Protein AF-A0A7Y8HX65-F1 (afdb_monomer_lite)

Sequence (55 aa):
MVEVEYLAQSPVVVRGPVTGATYQFSAAAPIQRVYRRDSSALLATRHFRLAGRMA

Structure (mmCIF, N/CA/C/O backbone):
data_AF-A0A7Y8HX65-F1
#
_entry.id   AF-A0A7Y8HX65-F1
#
loop_
_atom_site.group_PDB
_atom_site.id
_atom_site.type_symbol
_atom_site.label_atom_id
_atom_site.label_alt_id
_atom_site.label_comp_id
_atom_site.label_asym_id
_atom_site.label_entity_id
_atom_site.label_seq_id
_atom_site.pdbx_PDB_ins_code
_atom_site.Cartn_x
_atom_site.Cartn_y
_atom_site.Cartn_z
_atom_site.occupancy
_atom_site.B_iso_or_equiv
_atom_site.auth_seq_id
_atom_site.auth_comp_id
_atom_site.auth_asym_id
_atom_site.auth_atom_id
_atom_site.pdbx_PDB_model_num
ATOM 1 N N . MET A 1 1 ? -2.036 -4.570 -11.703 1.00 92.62 1 MET A N 1
ATOM 2 C CA . MET A 1 1 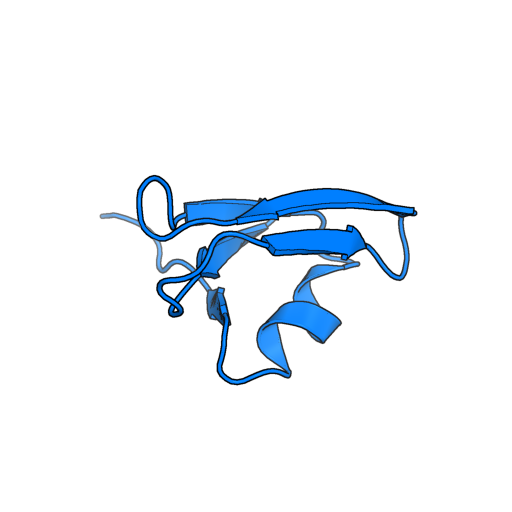? -2.355 -4.130 -10.325 1.00 92.62 1 MET A CA 1
ATOM 3 C C . MET A 1 1 ? -2.495 -5.354 -9.424 1.00 92.62 1 MET A C 1
ATOM 5 O O . MET A 1 1 ? -2.499 -6.466 -9.957 1.00 92.62 1 MET A O 1
ATOM 9 N N . VAL A 1 2 ? -2.535 -5.157 -8.108 1.00 95.94 2 VAL A N 1
ATOM 10 C CA . VAL A 1 2 ? -2.900 -6.150 -7.077 1.00 95.94 2 VAL A CA 1
ATOM 11 C C . VAL A 1 2 ? -3.775 -5.471 -6.034 1.00 95.94 2 VAL A C 1
ATOM 13 O O . VAL A 1 2 ? -3.687 -4.255 -5.875 1.00 95.94 2 VAL A O 1
ATOM 16 N N . GLU A 1 3 ? -4.609 -6.243 -5.350 1.00 97.38 3 GLU A N 1
ATOM 17 C CA . GLU A 1 3 ? -5.411 -5.753 -4.233 1.00 97.38 3 GLU A CA 1
ATOM 18 C C . GLU A 1 3 ? -4.675 -6.021 -2.927 1.00 97.38 3 GLU A C 1
ATOM 20 O O . GLU A 1 3 ? -4.156 -7.116 -2.691 1.00 97.38 3 GLU A O 1
ATOM 25 N N . VAL A 1 4 ? -4.597 -4.988 -2.100 1.00 97.25 4 VAL A N 1
ATOM 26 C CA . VAL A 1 4 ? -4.053 -5.067 -0.749 1.00 97.25 4 VAL A CA 1
ATOM 27 C C . VAL A 1 4 ? -5.135 -4.667 0.237 1.00 97.25 4 VAL A C 1
ATOM 29 O O . VAL A 1 4 ? -5.982 -3.829 -0.070 1.00 97.25 4 VAL A O 1
ATOM 32 N N . GLU A 1 5 ? -5.091 -5.272 1.412 1.00 97.94 5 GLU A N 1
ATOM 33 C CA . GLU A 1 5 ? -5.957 -4.958 2.535 1.00 97.94 5 GLU A CA 1
ATOM 34 C C . GLU A 1 5 ? -5.157 -4.229 3.608 1.00 97.94 5 GLU A C 1
ATOM 36 O O . GLU A 1 5 ? -4.103 -4.704 4.036 1.00 97.94 5 GLU A O 1
ATOM 41 N N . TYR A 1 6 ? -5.662 -3.074 4.025 1.00 98.12 6 TYR A N 1
ATOM 42 C CA . TYR A 1 6 ? -5.126 -2.261 5.100 1.00 98.12 6 TYR A CA 1
ATOM 43 C C . TYR A 1 6 ? -5.678 -2.716 6.451 1.00 98.12 6 TYR A C 1
ATOM 45 O O . TYR A 1 6 ? -6.887 -2.808 6.643 1.00 98.12 6 TYR A O 1
ATOM 53 N N . LEU A 1 7 ? -4.774 -2.986 7.389 1.00 97.62 7 LEU A N 1
ATOM 54 C CA . LEU A 1 7 ? -5.069 -3.636 8.669 1.00 97.62 7 LEU A CA 1
ATOM 55 C C . LEU A 1 7 ? -5.102 -2.668 9.858 1.00 97.62 7 LEU A C 1
ATOM 57 O O . LEU A 1 7 ? -5.416 -3.074 10.974 1.00 97.62 7 LEU A O 1
ATOM 61 N N . ALA A 1 8 ? -4.738 -1.400 9.653 1.00 96.69 8 ALA A N 1
ATOM 62 C CA . ALA A 1 8 ? -4.751 -0.391 10.708 1.00 96.69 8 ALA A CA 1
ATOM 63 C C . ALA A 1 8 ? -6.030 0.461 10.684 1.00 96.69 8 ALA A C 1
ATOM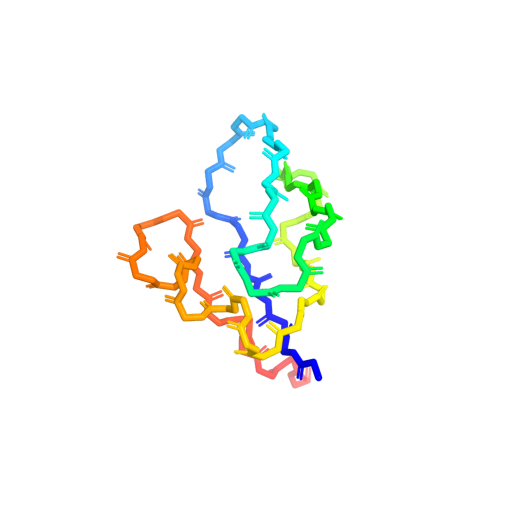 65 O O . ALA A 1 8 ? -6.762 0.508 9.699 1.00 96.69 8 ALA A O 1
ATOM 66 N N . GLN A 1 9 ? -6.304 1.132 11.807 1.00 93.88 9 GLN A N 1
ATOM 67 C CA . GLN A 1 9 ? -7.540 1.895 12.002 1.00 93.88 9 GLN A CA 1
ATOM 68 C C . GLN A 1 9 ? -7.441 3.327 11.462 1.00 93.88 9 GLN A C 1
ATOM 70 O O . GLN A 1 9 ? -8.369 3.815 10.818 1.00 93.88 9 GLN A O 1
ATOM 75 N N . SER A 1 10 ? -6.308 3.997 11.691 1.00 95.88 10 SER A N 1
ATOM 76 C CA . SER A 1 10 ? -6.125 5.399 11.311 1.00 95.88 10 SER A CA 1
ATOM 77 C C . SER A 1 10 ? -5.994 5.568 9.794 1.00 95.88 10 SER A C 1
ATOM 79 O O . SER A 1 10 ? -5.271 4.787 9.167 1.00 95.88 10 SER A O 1
ATOM 81 N N . PRO A 1 11 ? -6.633 6.585 9.189 1.00 97.31 11 PRO A N 1
ATOM 82 C CA . PRO A 1 11 ? -6.470 6.870 7.771 1.00 97.31 11 PRO A CA 1
ATOM 83 C C . PRO A 1 11 ? -5.048 7.352 7.462 1.00 97.31 11 PRO A C 1
ATOM 85 O O . PRO A 1 11 ? -4.466 8.122 8.226 1.00 97.31 11 PRO A O 1
ATOM 88 N N . VAL A 1 12 ? -4.496 6.915 6.329 1.00 97.38 12 VAL A N 1
ATOM 89 C CA . VAL A 1 12 ? -3.151 7.295 5.869 1.00 97.38 12 VAL A CA 1
ATOM 90 C C . VAL A 1 12 ? -3.129 7.580 4.373 1.00 97.38 12 VAL A C 1
ATOM 92 O O . VAL A 1 12 ? -3.897 7.005 3.600 1.00 97.38 12 VAL A O 1
ATOM 95 N N . VAL A 1 13 ? -2.199 8.441 3.965 1.00 98.00 13 VAL A N 1
ATOM 96 C CA . VAL A 1 13 ? -1.864 8.691 2.562 1.00 98.00 13 VAL A CA 1
ATOM 97 C C . VAL A 1 13 ? -0.462 8.156 2.312 1.00 98.00 13 VAL A C 1
ATOM 99 O O . VAL A 1 13 ? 0.485 8.542 2.995 1.00 98.00 13 VAL A O 1
ATOM 102 N N . VAL A 1 14 ? -0.326 7.260 1.341 1.00 96.56 14 VAL A N 1
ATOM 103 C CA . VAL A 1 14 ? 0.947 6.638 0.973 1.00 96.56 14 VAL A CA 1
ATOM 104 C C . VAL A 1 14 ? 1.283 6.998 -0.462 1.00 96.56 14 VAL A C 1
ATOM 106 O O . VAL A 1 14 ? 0.456 6.853 -1.361 1.00 96.56 14 VAL A O 1
ATOM 109 N N . ARG A 1 15 ? 2.523 7.429 -0.685 1.00 98.19 15 ARG A N 1
ATOM 110 C CA . ARG A 1 15 ? 3.073 7.607 -2.025 1.00 98.19 15 ARG A CA 1
ATOM 111 C C . ARG A 1 15 ? 3.788 6.328 -2.455 1.00 98.19 15 ARG A C 1
ATOM 113 O O . ARG A 1 15 ? 4.675 5.850 -1.753 1.00 98.19 15 ARG A O 1
ATOM 120 N N . GLY A 1 16 ? 3.406 5.780 -3.603 1.00 96.31 16 GLY A N 1
ATOM 121 C CA . GLY A 1 16 ? 4.034 4.619 -4.218 1.00 96.31 16 GLY A CA 1
ATOM 122 C C . GLY A 1 16 ? 5.513 4.896 -4.500 1.00 96.31 16 GLY A C 1
ATOM 123 O O . GLY A 1 16 ? 5.809 5.866 -5.202 1.00 96.31 16 GLY A O 1
ATOM 124 N N . PRO A 1 17 ? 6.448 4.087 -3.977 1.00 94.12 17 PRO A N 1
ATOM 125 C CA . PRO A 1 17 ? 7.876 4.381 -4.075 1.00 94.12 17 PRO A CA 1
ATOM 126 C C . PRO A 1 17 ? 8.430 4.245 -5.497 1.00 94.12 17 PRO A C 1
ATOM 128 O O . PRO A 1 17 ? 9.457 4.844 -5.797 1.00 94.12 17 PRO A O 1
ATOM 131 N N . VAL A 1 18 ? 7.768 3.483 -6.378 1.00 96.50 18 VAL A N 1
ATOM 132 C CA . VAL A 1 18 ? 8.226 3.271 -7.759 1.00 96.50 18 VAL A CA 1
ATOM 133 C C . VAL A 1 18 ? 7.441 4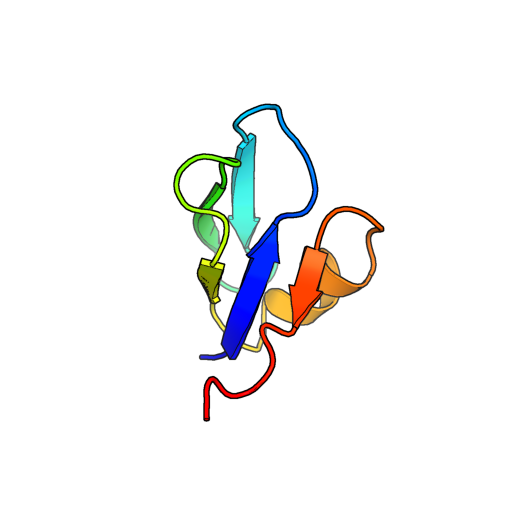.134 -8.738 1.00 96.50 18 VAL A C 1
ATOM 135 O O . VAL A 1 18 ? 8.016 4.706 -9.658 1.00 96.50 18 VAL A O 1
ATOM 138 N N . THR A 1 19 ? 6.121 4.220 -8.575 1.00 96.62 19 THR A N 1
ATOM 139 C CA . THR A 1 19 ? 5.273 4.952 -9.534 1.00 96.62 19 THR A CA 1
ATOM 140 C C . THR A 1 19 ? 5.003 6.398 -9.149 1.00 96.62 19 THR A C 1
ATOM 142 O O . THR A 1 19 ? 4.537 7.171 -9.981 1.00 96.62 19 THR A O 1
ATOM 145 N N . GLY A 1 20 ? 5.236 6.767 -7.888 1.00 97.19 20 GLY A N 1
ATOM 146 C CA . GLY A 1 20 ? 4.831 8.057 -7.343 1.00 97.19 20 GLY A CA 1
ATOM 147 C C . GLY A 1 20 ? 3.320 8.216 -7.149 1.00 97.19 20 GLY A C 1
ATOM 148 O O . GLY A 1 20 ? 2.907 9.305 -6.754 1.00 97.19 20 GLY A O 1
ATOM 149 N N . ALA A 1 21 ? 2.511 7.178 -7.408 1.00 97.56 21 ALA A N 1
ATOM 150 C CA . ALA A 1 21 ? 1.058 7.217 -7.251 1.00 97.56 21 ALA A CA 1
ATOM 151 C C . ALA A 1 21 ? 0.646 7.456 -5.795 1.00 97.56 21 ALA A C 1
ATOM 153 O O . ALA A 1 21 ? 1.301 6.980 -4.872 1.00 97.56 21 ALA A O 1
ATOM 154 N N . THR A 1 22 ? -0.462 8.159 -5.588 1.00 98.19 22 THR A N 1
ATOM 155 C CA . THR A 1 22 ? -1.008 8.412 -4.252 1.00 98.19 22 THR A CA 1
ATOM 156 C C . THR A 1 22 ? -2.110 7.408 -3.941 1.00 98.19 22 THR A C 1
ATOM 158 O O . THR A 1 22 ? -3.048 7.261 -4.721 1.00 98.19 22 THR A O 1
ATOM 161 N N . TYR A 1 23 ? -2.012 6.754 -2.787 1.00 97.50 23 TYR A N 1
ATOM 162 C CA . TYR A 1 23 ? -3.009 5.824 -2.264 1.00 97.50 23 TYR A CA 1
ATOM 163 C C . TYR A 1 23 ? -3.517 6.328 -0.917 1.00 97.50 23 TYR A C 1
ATOM 165 O O . TYR A 1 23 ? -2.721 6.720 -0.064 1.00 97.50 23 TYR A O 1
ATOM 173 N N . GLN A 1 24 ? -4.830 6.294 -0.708 1.00 98.12 24 GLN A N 1
ATOM 174 C CA . GLN A 1 24 ? -5.446 6.662 0.566 1.00 98.12 24 GLN A CA 1
ATOM 175 C C . GLN A 1 24 ? -6.072 5.425 1.199 1.00 98.12 24 GLN A C 1
ATOM 177 O O . GLN A 1 24 ? -7.008 4.860 0.645 1.00 98.12 24 GLN A O 1
ATOM 182 N N . PHE A 1 25 ? -5.562 5.001 2.350 1.00 97.62 25 PHE A N 1
ATOM 183 C CA . PHE A 1 25 ? -6.053 3.824 3.062 1.00 97.62 25 PHE A CA 1
ATOM 184 C C . PHE A 1 25 ? -6.812 4.232 4.317 1.00 97.62 25 PHE A C 1
ATOM 186 O O . PHE A 1 25 ? -6.433 5.184 4.998 1.00 97.62 25 PHE A O 1
ATOM 193 N N . SER A 1 26 ? -7.880 3.506 4.638 1.00 97.62 26 SER A N 1
ATOM 194 C CA . SER A 1 26 ? -8.603 3.642 5.902 1.00 97.62 2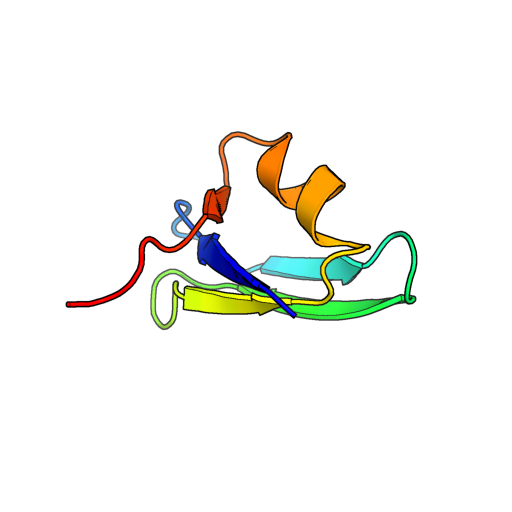6 SER A CA 1
ATOM 195 C C . SER A 1 26 ? -9.340 2.348 6.229 1.00 97.62 26 SER A C 1
ATOM 197 O O . SER A 1 26 ? -9.655 1.575 5.326 1.00 97.62 26 SER A O 1
ATOM 199 N N . ALA A 1 27 ? -9.667 2.125 7.502 1.00 96.00 27 ALA A N 1
ATOM 200 C CA . ALA A 1 27 ? -10.464 0.964 7.903 1.00 96.00 27 ALA A CA 1
ATOM 201 C C . ALA A 1 27 ? -11.900 0.978 7.341 1.00 96.00 27 ALA A C 1
ATOM 203 O O . ALA A 1 27 ? -12.534 -0.069 7.278 1.00 96.00 27 ALA A O 1
ATOM 204 N N . ALA A 1 28 ? -12.409 2.137 6.901 1.00 96.88 28 ALA A N 1
ATOM 205 C CA . ALA A 1 28 ? -13.724 2.246 6.265 1.00 96.88 28 ALA A CA 1
ATOM 206 C C . ALA A 1 28 ? -13.750 1.652 4.843 1.00 96.88 28 ALA A C 1
ATOM 208 O O . ALA A 1 28 ? -14.799 1.228 4.368 1.00 96.88 28 ALA A O 1
ATOM 209 N N . ALA A 1 29 ? -12.596 1.610 4.172 1.00 94.69 29 ALA A N 1
ATOM 210 C CA . ALA A 1 29 ? -12.414 1.004 2.857 1.00 94.69 29 ALA A CA 1
ATOM 211 C C . ALA A 1 29 ? -11.037 0.315 2.812 1.00 94.69 29 ALA A C 1
ATOM 213 O O . ALA A 1 29 ? -10.084 0.862 2.246 1.00 94.69 29 ALA A O 1
ATOM 214 N N . PRO A 1 30 ? -10.895 -0.856 3.463 1.00 96.12 30 PRO A N 1
ATOM 215 C CA . PRO A 1 30 ? -9.584 -1.441 3.722 1.00 96.12 30 PRO A CA 1
ATOM 216 C C . PRO A 1 30 ? -8.958 -2.069 2.474 1.00 96.12 30 PRO A C 1
ATOM 218 O O . PRO A 1 30 ? -7.738 -2.172 2.402 1.00 96.12 30 PRO A O 1
ATOM 221 N N . ILE A 1 31 ? -9.757 -2.468 1.480 1.00 97.19 31 ILE A N 1
ATOM 222 C CA . ILE A 1 31 ? -9.270 -3.101 0.249 1.00 97.19 31 ILE A CA 1
ATOM 223 C C . ILE A 1 31 ? -9.076 -2.045 -0.840 1.00 97.19 31 ILE A C 1
ATOM 225 O O . ILE A 1 31 ? -10.006 -1.317 -1.184 1.00 97.19 31 ILE A O 1
ATOM 229 N N . GLN A 1 32 ? -7.880 -1.989 -1.427 1.00 97.19 32 GLN A N 1
ATOM 230 C CA . GLN A 1 32 ? -7.572 -1.070 -2.522 1.00 97.19 32 GLN A CA 1
ATOM 231 C C . GLN A 1 32 ? -6.631 -1.699 -3.550 1.00 97.19 32 GLN A C 1
ATOM 233 O O . GLN A 1 32 ? -5.707 -2.447 -3.219 1.00 97.19 32 GLN A O 1
ATOM 238 N N . ARG A 1 33 ? -6.850 -1.357 -4.824 1.00 97.50 33 ARG A N 1
ATOM 239 C CA . ARG A 1 33 ? -5.952 -1.714 -5.924 1.00 97.50 33 ARG A CA 1
ATOM 240 C C . ARG A 1 33 ? -4.739 -0.799 -5.953 1.00 97.50 33 ARG A C 1
ATOM 242 O O . ARG A 1 33 ? -4.872 0.416 -6.021 1.00 97.50 33 ARG A O 1
ATOM 249 N N . VAL A 1 34 ? -3.560 -1.404 -6.009 1.00 97.19 34 VAL A N 1
ATOM 250 C CA . VAL A 1 34 ? -2.279 -0.703 -6.131 1.00 97.19 34 VAL A CA 1
ATOM 251 C C . VAL A 1 34 ? -1.469 -1.244 -7.305 1.00 97.19 34 VAL A C 1
ATOM 253 O O . VAL A 1 34 ? -1.705 -2.348 -7.827 1.00 97.19 34 VAL A O 1
ATOM 256 N N . TYR A 1 35 ? -0.472 -0.484 -7.753 1.00 97.69 35 TYR A N 1
ATOM 257 C CA . TYR A 1 35 ? 0.484 -1.007 -8.720 1.00 97.69 35 TYR A CA 1
ATOM 258 C C . TYR A 1 35 ? 1.337 -2.118 -8.092 1.00 97.69 35 TYR A C 1
ATOM 260 O O . TYR A 1 35 ? 1.862 -1.976 -6.993 1.00 97.69 35 TYR A O 1
ATOM 268 N N . ARG A 1 36 ? 1.545 -3.215 -8.838 1.00 96.25 36 ARG A N 1
ATOM 269 C CA . ARG A 1 36 ? 2.374 -4.367 -8.409 1.00 96.25 36 ARG A CA 1
ATOM 270 C C . ARG A 1 36 ? 3.798 -3.974 -8.007 1.00 96.25 36 ARG A C 1
ATOM 272 O O . ARG A 1 36 ? 4.407 -4.604 -7.158 1.00 96.25 36 ARG A O 1
ATOM 279 N N . ARG A 1 37 ? 4.313 -2.930 -8.648 1.00 95.88 37 ARG A N 1
ATOM 280 C CA . ARG A 1 37 ? 5.639 -2.356 -8.405 1.00 95.88 37 ARG A CA 1
ATOM 281 C C . ARG A 1 37 ? 5.729 -1.570 -7.092 1.00 95.88 37 ARG A C 1
ATOM 283 O O . ARG A 1 37 ? 6.812 -1.486 -6.540 1.00 95.88 37 ARG A O 1
ATOM 290 N N . ASP A 1 38 ? 4.609 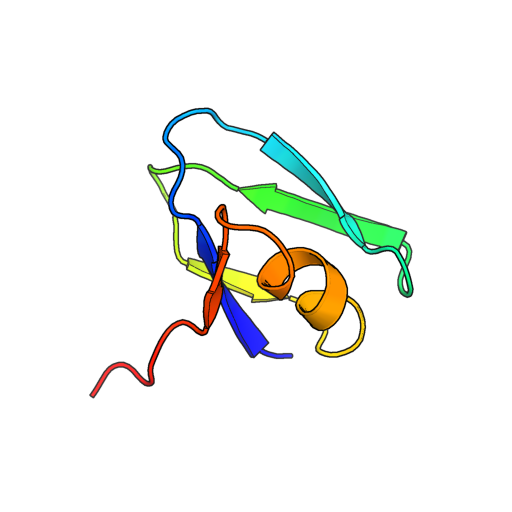-1.069 -6.569 1.00 97.19 38 ASP A N 1
ATOM 291 C CA . ASP A 1 38 ? 4.563 -0.395 -5.263 1.00 97.19 38 ASP A CA 1
ATOM 292 C C . ASP A 1 38 ? 4.157 -1.349 -4.124 1.00 97.19 38 ASP A C 1
ATOM 294 O O . ASP A 1 38 ? 4.459 -1.086 -2.962 1.00 97.19 38 ASP A O 1
ATOM 298 N N . SER A 1 39 ? 3.479 -2.465 -4.430 1.00 96.38 39 SER A N 1
ATOM 299 C CA . SER A 1 39 ? 2.921 -3.353 -3.402 1.00 96.38 39 SER A CA 1
ATOM 300 C C . SER A 1 39 ? 3.971 -4.038 -2.533 1.00 96.38 39 SER A C 1
ATOM 302 O O . SER A 1 39 ? 3.677 -4.343 -1.385 1.00 96.38 39 SER A O 1
ATOM 304 N N . SER A 1 40 ? 5.184 -4.279 -3.040 1.00 95.88 40 SER A N 1
ATOM 305 C CA . SER A 1 40 ? 6.256 -4.919 -2.262 1.00 95.88 40 SER A CA 1
ATOM 306 C C . SER A 1 40 ? 6.594 -4.134 -0.991 1.00 95.88 40 SER A C 1
ATOM 308 O O . SER A 1 40 ? 6.702 -4.730 0.076 1.00 95.88 40 SER A O 1
ATOM 310 N N . ALA A 1 41 ? 6.683 -2.803 -1.079 1.00 96.00 41 ALA A N 1
ATOM 311 C CA . ALA A 1 41 ? 6.965 -1.944 0.069 1.00 96.00 41 ALA A CA 1
ATOM 312 C C . ALA A 1 41 ? 5.805 -1.912 1.077 1.00 96.00 41 ALA A C 1
ATOM 314 O O . ALA A 1 41 ? 6.041 -1.908 2.281 1.00 96.00 41 ALA A O 1
ATOM 315 N N . LEU A 1 42 ? 4.556 -1.936 0.598 1.00 96.44 42 LEU A N 1
ATOM 316 C CA . LEU A 1 42 ? 3.374 -1.992 1.466 1.00 96.44 42 LEU A CA 1
ATOM 317 C C . LEU A 1 42 ? 3.329 -3.314 2.247 1.00 96.44 42 LEU A C 1
ATOM 319 O O . LEU A 1 42 ? 3.211 -3.310 3.473 1.00 96.44 42 LEU A O 1
ATOM 323 N N . LEU A 1 43 ? 3.484 -4.435 1.535 1.00 97.12 43 LEU A N 1
ATOM 324 C CA . LEU A 1 43 ? 3.427 -5.797 2.080 1.00 97.12 43 LEU A CA 1
ATOM 325 C C . LEU A 1 43 ? 4.618 -6.148 2.985 1.00 97.12 43 LEU A C 1
ATOM 327 O O . LEU A 1 43 ? 4.533 -7.100 3.751 1.00 97.12 43 LEU A O 1
ATOM 331 N N . ALA A 1 44 ? 5.716 -5.391 2.916 1.00 97.12 44 ALA A N 1
ATOM 332 C CA . ALA A 1 44 ? 6.842 -5.524 3.841 1.00 97.12 44 ALA A CA 1
ATOM 333 C C . ALA A 1 44 ? 6.532 -4.973 5.247 1.00 97.12 44 ALA A C 1
ATOM 335 O O . ALA A 1 44 ? 7.291 -5.208 6.187 1.00 97.12 44 ALA A O 1
ATOM 336 N N . THR A 1 45 ? 5.432 -4.234 5.410 1.00 95.00 45 THR A N 1
ATOM 337 C CA . THR A 1 45 ? 4.983 -3.730 6.711 1.00 95.00 45 THR A CA 1
ATOM 338 C C . THR A 1 45 ? 3.888 -4.618 7.297 1.00 95.00 45 THR A C 1
ATOM 340 O O . THR A 1 45 ? 3.164 -5.302 6.582 1.00 95.00 45 THR A O 1
ATOM 343 N N . ARG A 1 46 ? 3.667 -4.519 8.610 1.00 96.69 46 ARG A N 1
ATOM 344 C CA . ARG A 1 46 ? 2.535 -5.176 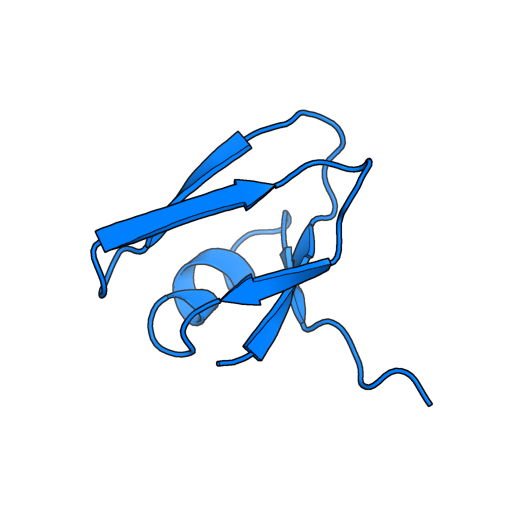9.289 1.00 96.69 46 ARG A CA 1
ATOM 345 C C . ARG A 1 46 ? 1.169 -4.525 9.031 1.00 96.69 46 ARG A C 1
ATOM 347 O O . ARG A 1 46 ? 0.170 -4.980 9.576 1.00 96.69 46 ARG A O 1
ATOM 354 N N . HIS A 1 47 ? 1.125 -3.424 8.280 1.00 97.38 47 HIS A N 1
ATOM 355 C CA . HIS A 1 47 ? -0.102 -2.660 8.050 1.00 97.38 47 HIS A CA 1
ATOM 356 C C . HIS A 1 47 ? -0.892 -3.144 6.838 1.00 97.38 47 HIS A C 1
ATOM 358 O O . HIS A 1 47 ? -2.045 -2.749 6.690 1.00 97.38 47 HIS A O 1
ATOM 364 N N . PHE A 1 48 ? -0.296 -3.980 5.985 1.00 97.44 48 PHE A N 1
ATOM 365 C CA . PHE A 1 48 ? -0.924 -4.437 4.754 1.00 97.44 48 PHE A CA 1
ATOM 366 C C . PHE A 1 48 ? -0.758 -5.939 4.565 1.00 97.44 48 PHE A C 1
ATOM 368 O O . PHE A 1 48 ? 0.262 -6.519 4.928 1.00 97.44 48 PHE A O 1
ATOM 375 N N . ARG A 1 49 ? -1.740 -6.554 3.914 1.00 97.50 49 ARG A N 1
ATOM 376 C CA . ARG A 1 49 ? -1.645 -7.914 3.371 1.00 97.50 49 ARG A CA 1
ATOM 377 C C . ARG A 1 49 ? -2.212 -7.956 1.961 1.00 97.50 49 ARG A C 1
ATOM 379 O O . ARG A 1 49 ? -2.902 -7.031 1.543 1.00 97.50 49 ARG A O 1
ATOM 386 N N . LEU A 1 50 ? -1.938 -9.024 1.217 1.00 97.19 50 LEU A N 1
ATOM 387 C CA . LEU A 1 50 ? -2.655 -9.261 -0.035 1.00 97.19 50 LEU A CA 1
ATOM 388 C C . LEU A 1 50 ? -4.127 -9.509 0.290 1.00 97.19 50 LEU A C 1
ATOM 390 O O . LEU A 1 50 ? -4.437 -10.345 1.145 1.00 97.19 50 LEU A O 1
ATOM 394 N N . ALA A 1 51 ? -5.017 -8.799 -0.398 1.00 92.81 51 ALA A N 1
ATOM 395 C CA . ALA A 1 51 ? -6.421 -9.158 -0.376 1.00 92.81 51 ALA A CA 1
ATOM 396 C C . ALA A 1 51 ? -6.532 -10.497 -1.116 1.00 92.81 51 ALA A C 1
ATOM 398 O O . ALA A 1 51 ? -6.167 -10.612 -2.290 1.00 92.81 51 ALA A O 1
ATOM 399 N N . GLY A 1 52 ? -6.924 -11.546 -0.391 1.00 80.88 52 GLY A N 1
ATOM 400 C CA . GLY A 1 52 ? -7.197 -12.844 -0.997 1.00 80.88 52 GLY A CA 1
ATOM 401 C C . GLY A 1 52 ? -8.284 -12.701 -2.061 1.00 80.88 52 GLY A C 1
ATOM 402 O O . GLY A 1 52 ? -9.093 -11.776 -2.012 1.00 80.88 52 GLY A O 1
ATOM 403 N N . ARG A 1 53 ? -8.304 -13.614 -3.033 1.00 58.50 53 ARG A N 1
ATOM 404 C CA . ARG A 1 53 ? -9.377 -13.667 -4.028 1.00 58.50 53 ARG A CA 1
ATOM 405 C C . ARG A 1 53 ? -10.701 -13.813 -3.271 1.00 58.50 53 ARG A C 1
ATOM 407 O O . ARG A 1 53 ? -10.883 -14.821 -2.595 1.00 58.50 53 ARG A O 1
ATOM 414 N N . MET A 1 54 ? -11.580 -12.813 -3.349 1.00 44.59 54 MET A N 1
ATOM 415 C CA . MET A 1 54 ? -12.969 -13.006 -2.937 1.00 44.59 54 MET A CA 1
ATOM 416 C C . MET A 1 54 ? -13.526 -14.113 -3.838 1.00 44.59 54 MET A C 1
ATOM 418 O O . MET A 1 54 ? -13.491 -13.977 -5.065 1.00 44.59 54 MET A O 1
ATOM 422 N N . ALA A 1 55 ? -13.870 -15.248 -3.229 1.00 38.25 55 ALA A N 1
ATOM 423 C CA . ALA A 1 55 ? -14.674 -16.282 -3.867 1.00 38.25 55 ALA A CA 1
ATOM 424 C C . ALA A 1 55 ? -16.109 -15.773 -4.024 1.00 38.25 55 ALA A C 1
ATOM 426 O O . ALA A 1 55 ? -16.550 -15.015 -3.127 1.00 38.25 55 ALA A O 1
#

Radius of gyration: 10.31 Å; chains: 1; bounding box: 23×25×22 Å

pLDDT: mean 93.69, std 11.62, range [38.25, 98.19]

Secondary structure (DSSP, 8-state):
-EEEEE--SS-EEEE-TTT--EEEEBTTB-EEEE-HHHHHHHHTSTTEEE-----

Foldseek 3Di:
DFKKFFDDADWDWDQQPPPRDIDIAHPVCGIDDDDPNRVVVVCVDPGMDGDPPDD